Protein AF-A0A969H473-F1 (afdb_monomer_lite)

pLDDT: mean 91.68, std 8.85, range [46.72, 97.5]

Foldseek 3Di:
DPDDDDDCVPWPDWDKDWDDDPPPIWIWIWTDDVPDIDIDTDDPVVVVVVVVVVVVVVVVVCVVPPDDDD

Sequence (70 aa):
MAGELVDFNPVSRITIGSVGQPGQRVFLLQANQGTAMITLKLEKEQAMVLASSVIELLEELDEKYPPPPI

Secondary structure (DSSP, 8-state):
--------SS-SEEEEEEESSTTSPEEEEEEEETTEEEEEEE-HHHHHHHHHHHHHHHHHHHHHSPPPP-

Radius of gyration: 15.51 Å; chains: 1; bounding box: 34×28×46 Å

Structure (mmCIF, N/CA/C/O backbone):
data_AF-A0A969H473-F1
#
_entry.id   AF-A0A969H473-F1
#
loop_
_atom_site.group_PDB
_atom_site.id
_atom_site.type_symbol
_atom_site.label_atom_id
_atom_site.label_alt_id
_atom_site.label_comp_id
_atom_site.label_asym_id
_atom_site.label_entity_id
_atom_site.label_seq_id
_atom_site.pdbx_PDB_ins_code
_atom_site.Cartn_x
_atom_site.Cartn_y
_atom_site.Cartn_z
_atom_site.occupancy
_atom_site.B_iso_or_equiv
_atom_site.auth_seq_id
_atom_site.auth_comp_id
_atom_site.auth_asym_id
_atom_site.auth_atom_id
_atom_site.pdbx_PDB_model_num
ATOM 1 N N . MET A 1 1 ? 0.720 -10.438 18.710 1.00 46.72 1 MET A N 1
ATOM 2 C CA . MET A 1 1 ? 0.461 -11.492 17.710 1.00 46.72 1 MET A CA 1
ATOM 3 C C . MET A 1 1 ? 1.632 -11.458 16.755 1.00 46.72 1 MET A C 1
ATOM 5 O O . MET A 1 1 ? 1.938 -10.378 16.269 1.00 46.72 1 MET A O 1
ATOM 9 N N . ALA A 1 2 ? 2.363 -12.564 16.614 1.00 52.28 2 ALA A N 1
ATOM 10 C CA . ALA A 1 2 ? 3.445 -12.640 15.639 1.00 52.28 2 ALA A CA 1
ATOM 11 C C . ALA A 1 2 ? 2.853 -12.343 14.253 1.00 52.28 2 ALA A C 1
ATOM 13 O O . ALA A 1 2 ? 1.792 -12.875 13.934 1.00 52.28 2 ALA A O 1
ATOM 14 N N . GLY A 1 3 ? 3.470 -11.425 13.506 1.00 67.62 3 GLY A N 1
ATOM 15 C CA . GLY A 1 3 ? 2.997 -11.046 12.179 1.00 67.62 3 GLY A CA 1
ATOM 16 C C . GLY A 1 3 ? 3.025 -12.268 11.276 1.00 67.62 3 GLY A C 1
ATOM 17 O O . GLY A 1 3 ? 4.089 -12.834 11.041 1.00 67.62 3 GLY A O 1
ATOM 18 N N . GLU A 1 4 ? 1.854 -12.707 10.832 1.00 77.62 4 GLU A N 1
ATOM 19 C CA . GLU A 1 4 ? 1.743 -13.742 9.816 1.00 77.62 4 GLU A CA 1
ATOM 20 C C . GLU A 1 4 ? 2.415 -13.225 8.539 1.00 77.62 4 GLU A C 1
ATOM 22 O O . GLU A 1 4 ? 2.123 -12.119 8.078 1.00 77.62 4 GLU A O 1
ATOM 27 N N . LEU A 1 5 ? 3.371 -13.991 8.009 1.00 81.50 5 LEU A N 1
ATOM 28 C CA . LEU A 1 5 ? 4.009 -13.661 6.743 1.00 81.50 5 LEU A CA 1
ATOM 29 C C . LEU A 1 5 ? 3.041 -14.044 5.630 1.00 81.50 5 LEU A C 1
ATOM 31 O O . LEU A 1 5 ? 2.705 -15.214 5.468 1.00 81.50 5 LEU A O 1
ATOM 35 N N . VAL A 1 6 ? 2.600 -13.043 4.877 1.00 84.56 6 VAL A N 1
ATOM 36 C CA . VAL A 1 6 ? 1.662 -13.217 3.772 1.00 84.56 6 VAL A CA 1
ATOM 37 C C . VAL A 1 6 ? 2.419 -12.998 2.468 1.00 84.56 6 VAL A C 1
ATOM 39 O O . VAL A 1 6 ? 2.863 -11.887 2.187 1.00 84.56 6 VAL A O 1
ATOM 42 N N . ASP A 1 7 ? 2.600 -14.071 1.699 1.00 88.31 7 ASP A N 1
ATOM 43 C CA . ASP A 1 7 ? 3.406 -14.065 0.475 1.00 88.31 7 ASP A CA 1
ATOM 44 C C . ASP A 1 7 ? 2.551 -13.774 -0.769 1.00 88.31 7 ASP A C 1
ATOM 46 O O . ASP A 1 7 ? 1.629 -14.520 -1.096 1.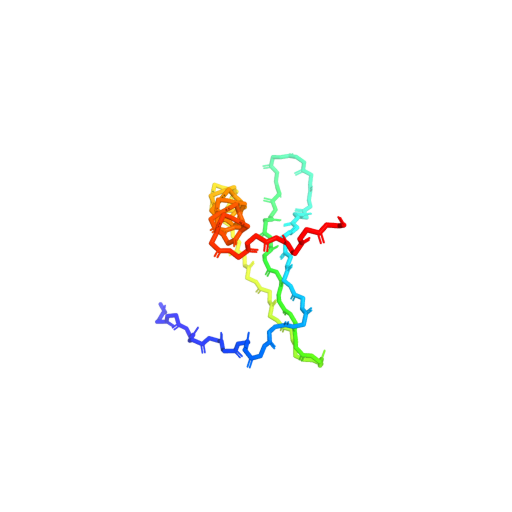00 88.31 7 ASP A O 1
ATOM 50 N N . PHE A 1 8 ? 2.849 -12.661 -1.446 1.00 90.12 8 PHE A N 1
ATOM 51 C CA . PHE A 1 8 ? 2.219 -12.210 -2.693 1.00 90.12 8 PHE A CA 1
ATOM 52 C C . PHE A 1 8 ? 3.324 -11.905 -3.718 1.00 90.12 8 PHE A C 1
ATOM 54 O O . PHE A 1 8 ? 3.606 -10.746 -4.025 1.00 90.12 8 PHE A O 1
ATOM 61 N N . ASN A 1 9 ? 3.971 -12.948 -4.242 1.00 88.75 9 ASN A N 1
ATOM 62 C CA . ASN A 1 9 ? 5.024 -12.832 -5.252 1.00 88.75 9 ASN A CA 1
ATOM 63 C C . ASN A 1 9 ? 4.744 -13.737 -6.479 1.00 88.75 9 ASN A C 1
ATOM 65 O O . ASN A 1 9 ? 4.942 -14.949 -6.388 1.00 88.75 9 ASN A O 1
ATOM 69 N N . PRO A 1 10 ? 4.277 -13.190 -7.626 1.00 91.50 10 PRO A N 1
ATOM 70 C CA . PRO A 1 10 ? 4.039 -11.771 -7.892 1.00 91.50 10 PRO A CA 1
ATOM 71 C C . PRO A 1 10 ? 2.679 -11.294 -7.364 1.00 91.50 10 PRO A C 1
ATOM 73 O O . PRO A 1 10 ? 1.680 -12.018 -7.409 1.00 91.50 10 PRO A O 1
ATOM 76 N N . VAL A 1 11 ? 2.626 -10.037 -6.927 1.00 94.38 11 VAL A N 1
ATOM 77 C CA . VAL A 1 11 ? 1.373 -9.334 -6.631 1.00 94.38 11 VAL A CA 1
ATOM 78 C C . VAL A 1 11 ? 0.742 -8.835 -7.935 1.00 94.38 11 VAL A C 1
ATOM 80 O O . VAL A 1 11 ? 1.435 -8.303 -8.800 1.00 94.38 11 VAL A O 1
ATOM 83 N N . SER A 1 12 ? -0.574 -8.997 -8.100 1.00 95.19 12 SER A N 1
ATOM 84 C CA . SER A 1 12 ? -1.282 -8.474 -9.280 1.00 95.19 12 SER A CA 1
ATOM 85 C C . SER A 1 12 ? -1.565 -6.978 -9.149 1.00 95.19 12 SER A C 1
ATOM 87 O O . SER A 1 12 ? -1.464 -6.231 -10.119 1.00 95.19 12 SER A O 1
ATOM 89 N N . ARG A 1 13 ? -1.920 -6.530 -7.941 1.00 93.50 13 ARG A N 1
ATOM 90 C CA . ARG A 1 13 ? -2.108 -5.117 -7.607 1.00 93.50 13 ARG A CA 1
ATOM 91 C C . ARG A 1 13 ? -1.897 -4.890 -6.117 1.00 93.50 13 A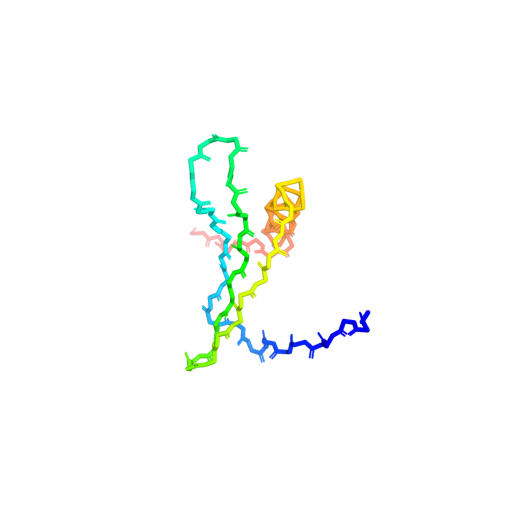RG A C 1
ATOM 93 O O . ARG A 1 13 ? -2.398 -5.659 -5.300 1.00 93.50 13 ARG A O 1
ATOM 100 N N . ILE A 1 14 ? -1.241 -3.784 -5.780 1.00 93.50 14 ILE A N 1
ATOM 101 C CA . ILE A 1 14 ? -1.141 -3.248 -4.420 1.00 93.50 14 ILE A CA 1
ATOM 102 C C . ILE A 1 14 ? -1.604 -1.787 -4.418 1.00 93.50 14 ILE A C 1
ATOM 104 O O . ILE A 1 14 ? -1.336 -1.042 -5.361 1.00 93.50 14 ILE A O 1
ATOM 108 N N . THR A 1 15 ? -2.374 -1.378 -3.413 1.00 95.00 15 THR A N 1
ATOM 109 C CA . THR A 1 15 ? -2.904 -0.013 -3.314 1.00 95.00 15 THR A CA 1
ATOM 110 C C . THR A 1 15 ? -3.145 0.390 -1.864 1.00 95.00 15 THR A C 1
ATOM 112 O O . THR A 1 15 ? -3.301 -0.464 -0.992 1.00 95.00 15 THR A O 1
ATOM 115 N N . ILE A 1 16 ? -3.195 1.695 -1.608 1.00 95.75 16 ILE A N 1
ATOM 116 C CA . ILE A 1 16 ? -3.555 2.266 -0.312 1.00 95.75 16 ILE A CA 1
ATOM 117 C C . ILE A 1 16 ? -4.737 3.205 -0.520 1.00 95.75 16 ILE A C 1
ATOM 119 O O . ILE A 1 16 ? -4.720 4.055 -1.410 1.00 95.75 16 ILE A O 1
ATOM 123 N N . GLY A 1 17 ? -5.761 3.058 0.314 1.00 94.38 17 GLY A N 1
ATOM 124 C CA . GLY A 1 17 ? -6.934 3.922 0.339 1.00 94.38 17 GLY A CA 1
ATOM 125 C C . GLY A 1 17 ? -7.261 4.395 1.749 1.00 94.38 17 GLY A C 1
ATOM 126 O O . GLY A 1 17 ? -6.661 3.965 2.734 1.00 94.38 17 GLY A O 1
ATOM 127 N N . SER A 1 18 ? -8.249 5.282 1.852 1.00 95.69 18 SER A N 1
ATOM 128 C CA . SER A 1 18 ? -8.818 5.672 3.141 1.00 95.69 18 SER A CA 1
ATOM 129 C C . SER A 1 18 ? -10.338 5.718 3.073 1.00 95.69 18 SER A C 1
ATOM 131 O O . SER A 1 18 ? -10.902 6.074 2.037 1.00 95.69 18 SER A O 1
ATOM 133 N N . VAL A 1 19 ? -10.994 5.358 4.173 1.00 96.06 19 VAL A N 1
ATOM 134 C CA . VAL A 1 19 ? -12.457 5.350 4.305 1.00 96.06 19 VAL A CA 1
ATOM 135 C C . VAL A 1 19 ? -12.853 6.217 5.497 1.00 96.06 19 VAL A C 1
ATOM 137 O O . VAL A 1 19 ? -12.189 6.184 6.532 1.00 96.06 19 VAL A O 1
ATOM 140 N N . GLY A 1 20 ? -13.937 6.983 5.355 1.00 95.75 20 GLY A N 1
ATOM 141 C CA . GLY A 1 20 ? -14.481 7.847 6.405 1.00 95.75 20 GLY A CA 1
ATOM 142 C C . GLY A 1 20 ? -14.256 9.343 6.165 1.00 95.75 20 GLY A C 1
ATOM 143 O O . GLY A 1 20 ? -13.578 9.768 5.225 1.00 95.75 20 GLY A O 1
ATOM 144 N N . GLN A 1 21 ? -14.867 10.158 7.024 1.00 96.19 21 GLN A N 1
ATOM 145 C CA . GLN A 1 21 ? -14.759 11.616 6.957 1.00 96.19 21 GLN A CA 1
ATOM 146 C C . GLN A 1 21 ? -13.363 12.095 7.400 1.00 96.19 21 GLN A C 1
ATOM 148 O O . GLN A 1 21 ? -12.693 11.404 8.174 1.00 96.19 21 GLN A O 1
ATOM 153 N N . PRO A 1 22 ? -12.895 13.272 6.938 1.00 92.56 22 PRO A N 1
ATOM 154 C CA . PRO A 1 22 ? -11.673 13.891 7.454 1.00 92.56 22 PRO A CA 1
ATOM 155 C C . PRO A 1 22 ? -11.653 13.920 8.994 1.00 92.56 22 PRO A C 1
ATOM 157 O O . PRO A 1 22 ? -12.650 14.258 9.621 1.00 92.56 22 PRO A O 1
ATOM 160 N N . GLY A 1 23 ? -10.529 13.532 9.603 1.00 92.62 23 GLY A N 1
ATOM 161 C CA . GLY A 1 23 ? -10.381 13.409 11.063 1.00 92.62 23 GLY A CA 1
ATOM 162 C C . GLY A 1 23 ? -10.795 12.054 11.654 1.00 92.62 23 GLY A C 1
ATOM 163 O O . GLY A 1 23 ? -10.374 11.736 12.759 1.00 92.62 23 GLY A O 1
ATOM 164 N N . GLN A 1 24 ? -11.542 11.227 10.917 1.00 93.75 24 GLN A N 1
ATOM 165 C CA . GLN A 1 24 ? -11.956 9.875 11.335 1.00 93.75 24 GLN A CA 1
ATOM 166 C C . GLN A 1 24 ? -11.604 8.814 10.282 1.00 93.75 24 GLN A C 1
ATOM 168 O O . GLN A 1 24 ? -12.258 7.778 10.170 1.00 93.75 24 GLN A O 1
ATOM 173 N N . ARG A 1 25 ? -10.598 9.095 9.448 1.00 95.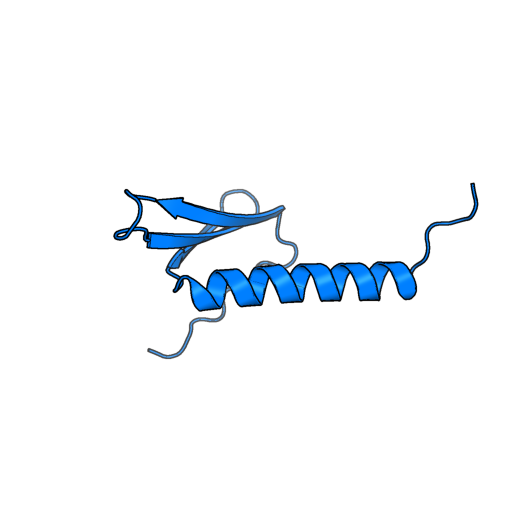25 25 ARG A N 1
ATOM 174 C CA . ARG A 1 25 ? -10.212 8.198 8.360 1.00 95.25 25 ARG A CA 1
ATOM 175 C C . ARG A 1 25 ? -9.519 6.958 8.901 1.00 95.25 25 ARG A C 1
ATOM 177 O O . ARG A 1 25 ? -8.604 7.061 9.711 1.00 95.25 25 ARG A O 1
ATOM 184 N N . VAL A 1 26 ? -9.900 5.806 8.363 1.00 95.06 26 VAL A N 1
ATOM 185 C CA . VAL A 1 26 ? -9.135 4.563 8.484 1.00 95.06 26 VAL A CA 1
ATOM 186 C C . VAL A 1 26 ? -8.362 4.365 7.188 1.00 95.06 26 VAL A C 1
ATOM 188 O O . VAL A 1 26 ? -8.955 4.436 6.111 1.00 95.06 26 VAL A O 1
ATOM 191 N N . PHE A 1 27 ? -7.055 4.130 7.287 1.00 96.50 27 PHE A N 1
ATOM 192 C CA . PHE A 1 27 ? -6.198 3.848 6.139 1.00 96.50 27 PHE A CA 1
ATOM 193 C C . PHE A 1 27 ? -6.073 2.341 5.952 1.00 96.50 27 PHE A C 1
ATOM 195 O O . PHE A 1 27 ? -5.918 1.595 6.920 1.00 96.50 27 PHE A O 1
ATOM 202 N N . LEU A 1 28 ? -6.180 1.899 4.703 1.00 97.00 28 LEU A N 1
ATOM 203 C CA . LEU A 1 28 ? -6.215 0.492 4.334 1.00 97.00 28 LEU A CA 1
ATOM 204 C C . LEU A 1 28 ? -5.226 0.248 3.200 1.00 97.00 28 LEU A C 1
ATOM 206 O O . LEU A 1 28 ? -5.344 0.868 2.143 1.00 97.00 28 LEU A O 1
ATOM 210 N N . LEU A 1 29 ? -4.288 -0.670 3.407 1.00 95.19 29 LEU A N 1
ATOM 211 C CA . LEU A 1 29 ? -3.482 -1.243 2.336 1.00 95.19 29 LEU A CA 1
ATOM 212 C C . LEU A 1 29 ? -4.163 -2.505 1.838 1.00 95.19 29 LEU A C 1
ATOM 214 O O . LEU A 1 29 ? -4.519 -3.373 2.633 1.00 95.19 29 LEU A O 1
ATOM 218 N N . GLN A 1 30 ? -4.338 -2.608 0.529 1.00 95.75 30 GLN A N 1
ATOM 219 C CA . GLN A 1 30 ? -4.933 -3.770 -0.108 1.00 95.75 30 GLN A CA 1
ATOM 220 C C . GLN A 1 30 ? -3.976 -4.333 -1.147 1.00 95.75 30 GLN A C 1
ATOM 222 O O . GLN A 1 30 ? -3.452 -3.592 -1.979 1.00 95.75 30 GLN A O 1
ATOM 227 N N . ALA A 1 31 ? -3.789 -5.647 -1.116 1.00 95.38 31 ALA A N 1
ATOM 228 C CA . ALA A 1 31 ? -3.053 -6.385 -2.131 1.00 95.38 31 ALA A CA 1
ATOM 229 C C . ALA A 1 31 ? -3.908 -7.546 -2.643 1.00 95.38 31 ALA A C 1
ATOM 231 O O . ALA A 1 31 ? -4.682 -8.134 -1.880 1.00 95.38 31 ALA A O 1
ATOM 232 N N . ASN A 1 32 ? -3.794 -7.860 -3.934 1.00 95.56 32 ASN A N 1
ATOM 233 C CA . ASN A 1 32 ? -4.477 -9.001 -4.534 1.00 95.56 32 ASN A CA 1
ATOM 234 C C . ASN A 1 32 ? -3.563 -9.838 -5.447 1.00 95.56 32 ASN A C 1
ATOM 236 O O . ASN A 1 32 ? -2.576 -9.349 -6.004 1.00 95.56 32 ASN A O 1
ATOM 240 N N . GLN A 1 33 ? -3.909 -11.118 -5.571 1.00 95.25 33 GLN A N 1
ATOM 241 C CA . GLN A 1 33 ? -3.286 -12.097 -6.457 1.00 95.25 33 GLN A CA 1
ATOM 242 C C . GLN A 1 33 ? -4.382 -13.054 -6.936 1.00 95.25 33 GLN A C 1
ATOM 244 O O . GLN A 1 33 ? -4.874 -13.894 -6.180 1.00 95.25 33 GLN A O 1
ATOM 249 N N . GLY A 1 34 ? -4.823 -12.893 -8.186 1.00 90.88 34 GLY A N 1
ATOM 250 C CA . GLY A 1 34 ? -5.992 -13.615 -8.695 1.00 90.88 34 GLY A CA 1
ATOM 251 C C . GLY A 1 34 ? -7.234 -13.362 -7.830 1.00 90.88 34 GLY A C 1
ATOM 252 O O . GLY A 1 34 ? -7.701 -12.230 -7.724 1.00 90.88 34 GLY A O 1
ATOM 253 N N . THR A 1 35 ? -7.764 -14.413 -7.203 1.00 91.94 35 THR A N 1
ATOM 254 C CA . THR A 1 35 ? -8.926 -14.335 -6.298 1.00 91.94 35 THR A CA 1
ATOM 255 C C . THR A 1 35 ? -8.555 -14.077 -4.835 1.00 91.94 35 THR A C 1
ATOM 257 O O . THR A 1 35 ? -9.450 -13.846 -4.024 1.00 91.94 35 THR A O 1
ATOM 260 N N . ALA A 1 36 ? -7.268 -14.129 -4.473 1.00 92.75 36 ALA A N 1
ATOM 261 C CA . ALA A 1 36 ? -6.807 -13.847 -3.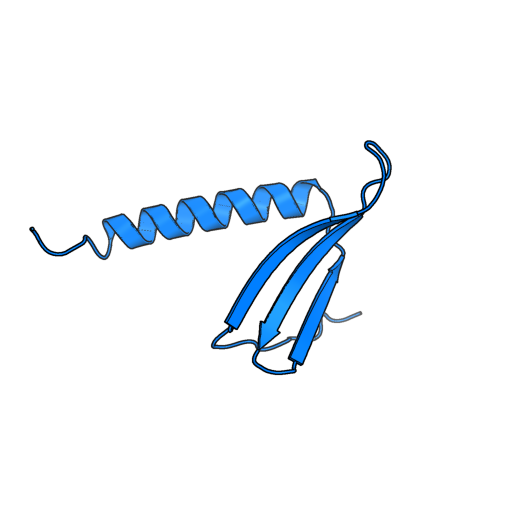118 1.00 92.75 36 ALA A CA 1
ATOM 262 C C . ALA A 1 36 ? -6.686 -12.334 -2.900 1.00 92.75 36 ALA A C 1
ATOM 264 O O . ALA A 1 36 ? -6.136 -11.615 -3.737 1.00 92.75 36 ALA A O 1
ATOM 265 N N . MET A 1 37 ? -7.180 -11.851 -1.761 1.00 94.38 37 MET A N 1
ATOM 266 C CA . MET A 1 37 ? -7.080 -10.452 -1.356 1.00 94.38 37 MET A CA 1
ATOM 267 C C . MET A 1 37 ? -6.787 -10.362 0.135 1.00 94.38 37 MET A C 1
ATOM 269 O O . MET A 1 37 ? -7.441 -11.022 0.941 1.00 94.38 37 MET A O 1
ATOM 273 N N . ILE A 1 38 ? -5.852 -9.487 0.492 1.00 94.94 38 ILE A N 1
ATOM 274 C CA . ILE A 1 38 ? -5.603 -9.089 1.874 1.00 94.94 38 ILE A CA 1
ATOM 275 C C . ILE A 1 38 ? -5.852 -7.593 2.029 1.00 94.94 38 ILE A C 1
ATOM 277 O O . ILE A 1 38 ? -5.600 -6.805 1.117 1.00 94.94 38 ILE A O 1
ATOM 281 N N . THR A 1 39 ? -6.380 -7.207 3.187 1.00 95.19 39 THR A N 1
ATOM 282 C CA . THR A 1 39 ? -6.534 -5.809 3.586 1.00 95.19 39 THR A CA 1
ATOM 283 C C . THR A 1 39 ? -5.916 -5.619 4.963 1.00 95.19 39 THR A C 1
ATOM 285 O O . THR A 1 39 ? -6.310 -6.290 5.915 1.00 95.19 39 THR A O 1
ATOM 288 N N . LEU A 1 40 ? -4.964 -4.698 5.068 1.00 93.75 40 LEU A N 1
ATOM 289 C CA . LEU A 1 40 ? -4.294 -4.332 6.309 1.00 93.75 40 LEU A CA 1
ATOM 290 C C . LEU A 1 40 ? -4.715 -2.926 6.716 1.00 93.75 40 LEU A C 1
ATOM 292 O O . LEU A 1 40 ? -4.704 -2.007 5.899 1.00 93.75 40 LEU A O 1
ATOM 296 N N . LYS A 1 41 ? -5.057 -2.751 7.992 1.00 95.25 41 LYS A N 1
ATOM 297 C CA . LYS A 1 41 ? -5.243 -1.420 8.568 1.00 95.25 41 LYS A CA 1
ATOM 298 C C . LYS A 1 41 ? -3.876 -0.790 8.827 1.00 95.25 41 LYS A C 1
ATOM 300 O O . LYS A 1 41 ? -2.996 -1.444 9.380 1.00 95.25 41 LYS A O 1
ATOM 305 N N . LEU A 1 42 ? -3.741 0.479 8.463 1.00 94.62 42 LEU A N 1
ATOM 306 C CA . LEU A 1 42 ? -2.546 1.286 8.677 1.00 94.62 42 LEU A CA 1
ATOM 307 C C . LEU A 1 42 ? -2.876 2.559 9.452 1.00 94.62 42 LEU A C 1
ATOM 309 O O . LEU A 1 42 ? -4.008 3.054 9.413 1.00 94.62 42 LEU A O 1
ATOM 313 N N . GLU A 1 43 ? -1.853 3.118 10.090 1.00 95.38 43 GLU A N 1
ATOM 314 C CA . GLU A 1 43 ? -1.869 4.511 10.529 1.00 95.38 43 GLU A CA 1
ATOM 315 C C . GLU A 1 43 ? -1.535 5.452 9.361 1.00 95.38 43 GLU A C 1
ATOM 317 O O . GLU A 1 43 ? -0.884 5.065 8.383 1.00 95.38 43 GLU A O 1
ATOM 322 N N . LYS A 1 44 ? -1.972 6.713 9.457 1.00 93.94 44 LYS A N 1
ATOM 323 C CA . LYS A 1 44 ? -1.765 7.716 8.399 1.00 93.94 44 LYS A CA 1
ATOM 324 C C . LYS A 1 44 ? -0.279 7.904 8.091 1.00 93.94 44 LYS A C 1
ATOM 326 O O . LYS A 1 44 ? 0.114 7.950 6.930 1.00 93.94 44 LYS A O 1
ATOM 331 N N . GLU A 1 45 ? 0.537 8.013 9.129 1.00 96.06 45 GLU A N 1
ATOM 332 C CA . GLU A 1 45 ? 1.975 8.247 9.039 1.00 96.06 45 GLU A CA 1
ATOM 333 C C . GLU A 1 45 ? 2.682 7.078 8.349 1.00 96.06 45 GLU A C 1
ATOM 335 O O . GLU A 1 45 ? 3.526 7.299 7.486 1.00 96.06 45 GLU A O 1
ATOM 340 N N . GLN A 1 46 ? 2.274 5.840 8.638 1.00 95.31 46 GLN A N 1
ATOM 341 C CA . GLN A 1 46 ? 2.806 4.648 7.973 1.00 95.31 46 GLN A CA 1
ATOM 342 C C . GLN A 1 46 ? 2.453 4.625 6.484 1.00 95.31 46 GLN A C 1
ATOM 344 O O . GLN A 1 46 ? 3.307 4.313 5.659 1.00 95.31 46 GLN A O 1
ATOM 349 N N . ALA A 1 47 ? 1.215 4.988 6.131 1.00 94.12 47 ALA A N 1
ATOM 350 C CA . ALA A 1 47 ? 0.800 5.098 4.736 1.00 94.12 47 ALA A CA 1
ATOM 351 C C . ALA A 1 47 ? 1.607 6.167 3.975 1.00 94.12 47 ALA A C 1
ATOM 353 O O . ALA A 1 47 ? 1.972 5.943 2.824 1.00 94.12 47 ALA A O 1
ATOM 354 N N . MET A 1 48 ? 1.908 7.303 4.617 1.00 94.81 48 MET A N 1
ATOM 355 C CA . MET A 1 48 ? 2.734 8.360 4.019 1.00 94.81 48 MET A CA 1
ATOM 356 C C . MET A 1 48 ? 4.174 7.895 3.788 1.00 94.81 48 MET A C 1
ATOM 358 O O . MET A 1 48 ? 4.675 8.053 2.679 1.00 94.81 48 MET A O 1
ATOM 362 N N . VAL A 1 49 ? 4.806 7.286 4.797 1.00 96.69 49 VAL A N 1
ATOM 363 C CA . VAL A 1 49 ? 6.180 6.764 4.685 1.00 96.69 49 VAL A CA 1
ATOM 364 C C . VAL A 1 49 ? 6.268 5.680 3.614 1.00 96.69 49 VAL A C 1
ATOM 366 O O . VAL A 1 49 ? 7.174 5.695 2.790 1.00 96.69 49 VAL A O 1
ATOM 369 N N . LEU A 1 50 ? 5.302 4.760 3.574 1.00 94.50 50 LEU A N 1
ATOM 370 C CA . LEU A 1 50 ? 5.287 3.710 2.560 1.00 94.50 50 LEU A CA 1
ATOM 371 C C . LEU A 1 50 ? 5.174 4.291 1.144 1.00 94.50 50 LEU A C 1
ATOM 373 O O . LEU A 1 50 ? 5.855 3.822 0.237 1.00 94.50 50 LEU A O 1
ATOM 377 N N . ALA A 1 51 ? 4.341 5.317 0.951 1.00 92.75 51 ALA A N 1
ATOM 378 C CA . ALA A 1 51 ? 4.201 5.970 -0.345 1.00 92.75 51 ALA A CA 1
ATOM 379 C C . ALA A 1 51 ? 5.499 6.661 -0.791 1.00 92.75 51 ALA A C 1
ATOM 381 O O . ALA A 1 51 ? 5.893 6.490 -1.942 1.00 92.75 51 ALA A O 1
ATOM 382 N N . SER A 1 52 ? 6.177 7.396 0.100 1.00 95.75 52 SER A N 1
ATOM 383 C CA . SER A 1 52 ? 7.449 8.048 -0.239 1.00 95.75 52 SER A CA 1
ATOM 384 C C . SER A 1 52 ? 8.547 7.031 -0.542 1.00 95.75 52 SER A C 1
ATOM 386 O O . SER A 1 52 ? 9.201 7.150 -1.569 1.00 95.75 52 SER A O 1
ATOM 388 N N . SER A 1 53 ? 8.682 5.976 0.267 1.00 96.06 53 SER A N 1
ATOM 389 C CA . SER A 1 53 ? 9.705 4.946 0.041 1.00 96.06 53 SER A CA 1
ATOM 390 C C . SER A 1 53 ? 9.496 4.163 -1.258 1.00 96.06 53 SER A C 1
ATOM 392 O O . SER A 1 53 ? 10.465 3.736 -1.875 1.00 96.06 53 SER A O 1
ATOM 394 N N . VAL A 1 54 ? 8.247 3.961 -1.698 1.00 94.31 54 VAL A N 1
ATOM 395 C CA . VAL A 1 54 ? 7.977 3.342 -3.007 1.00 94.31 54 VAL A CA 1
ATOM 396 C C . VAL A 1 54 ? 8.398 4.264 -4.149 1.00 94.31 54 VAL A C 1
ATOM 398 O O . VAL A 1 54 ? 8.932 3.773 -5.136 1.00 94.31 54 VAL A O 1
ATOM 401 N N . ILE A 1 55 ? 8.174 5.575 -4.031 1.00 95.75 55 ILE A N 1
ATOM 402 C CA . ILE A 1 55 ? 8.609 6.543 -5.048 1.00 95.75 55 ILE A CA 1
ATOM 403 C C . ILE A 1 55 ? 10.136 6.561 -5.135 1.00 95.75 55 ILE A C 1
ATOM 405 O O . ILE A 1 55 ? 10.667 6.378 -6.223 1.00 95.75 55 ILE A O 1
ATOM 409 N N . GLU A 1 56 ? 10.822 6.676 -3.996 1.00 97.50 56 GLU A N 1
ATOM 410 C CA . GLU A 1 56 ? 12.290 6.631 -3.923 1.00 97.50 56 GLU A CA 1
ATOM 411 C C . GLU A 1 56 ? 12.840 5.338 -4.548 1.00 97.50 56 GLU A C 1
ATOM 413 O O . GLU A 1 56 ? 13.741 5.379 -5.380 1.00 97.50 56 GLU A O 1
ATOM 418 N N . LEU A 1 57 ? 12.241 4.183 -4.234 1.00 95.94 57 LEU A N 1
ATOM 419 C CA . LEU A 1 57 ? 12.631 2.906 -4.834 1.00 95.94 57 LEU A CA 1
ATOM 420 C C . LEU A 1 57 ? 12.447 2.891 -6.360 1.00 95.94 57 LEU A C 1
ATOM 422 O O . LEU A 1 57 ? 13.267 2.311 -7.067 1.00 95.94 57 LEU A O 1
ATOM 426 N N . LEU A 1 58 ? 11.362 3.470 -6.879 1.00 94.69 58 LEU A N 1
ATOM 427 C CA . LEU A 1 58 ? 11.134 3.541 -8.324 1.00 94.69 58 LEU A CA 1
ATOM 428 C C . LEU A 1 58 ? 12.161 4.450 -9.007 1.00 94.69 58 LEU A C 1
ATOM 430 O O . LEU A 1 58 ? 12.667 4.081 -10.062 1.00 94.69 58 LEU A O 1
ATOM 434 N N . GLU A 1 59 ? 12.514 5.577 -8.390 1.00 96.38 59 GLU A N 1
ATOM 435 C CA . GLU A 1 59 ? 13.571 6.471 -8.880 1.00 96.38 59 GLU A CA 1
ATOM 436 C C . GLU A 1 59 ? 14.932 5.754 -8.920 1.00 96.38 59 GLU A C 1
ATOM 438 O O . GLU A 1 59 ? 15.611 5.773 -9.947 1.00 96.38 59 GLU A O 1
ATOM 443 N N . GLU A 1 60 ? 15.295 5.027 -7.858 1.00 97.00 60 GLU A N 1
ATOM 444 C CA . GLU A 1 60 ? 16.513 4.202 -7.829 1.00 97.00 60 GLU A CA 1
ATOM 445 C C . GLU A 1 60 ? 16.520 3.124 -8.929 1.00 97.00 60 GLU A C 1
ATOM 447 O O . GLU A 1 60 ? 17.566 2.808 -9.509 1.00 97.00 60 GLU A O 1
ATOM 452 N N . LEU A 1 61 ? 15.360 2.527 -9.220 1.00 95.44 61 LEU A N 1
ATOM 453 C CA . LEU A 1 61 ? 15.228 1.531 -10.283 1.00 95.44 61 LEU A CA 1
ATOM 454 C C . LEU A 1 61 ? 15.379 2.152 -11.672 1.00 95.44 61 LEU A C 1
ATOM 456 O O . LEU A 1 61 ? 16.034 1.535 -12.513 1.00 95.44 61 LEU A O 1
ATOM 460 N N . ASP A 1 62 ? 14.836 3.346 -11.901 1.00 94.50 62 ASP A N 1
ATOM 461 C CA . ASP A 1 62 ? 14.983 4.077 -13.164 1.00 94.50 62 ASP A CA 1
ATOM 462 C C . ASP A 1 62 ? 16.448 4.463 -13.422 1.00 94.50 62 ASP A C 1
ATOM 464 O O . ASP A 1 62 ? 16.939 4.323 -14.545 1.00 94.50 62 ASP A O 1
ATOM 468 N N . GLU A 1 63 ? 17.186 4.877 -12.388 1.00 94.50 63 GLU A N 1
ATOM 469 C CA . GLU A 1 63 ? 18.627 5.145 -12.502 1.00 94.50 63 GLU A CA 1
ATOM 470 C C . GLU A 1 63 ? 19.430 3.874 -12.804 1.00 94.50 63 GLU A C 1
ATOM 472 O O . GLU A 1 63 ? 20.367 3.883 -13.611 1.00 94.50 63 GLU A O 1
ATOM 477 N N . LYS A 1 64 ? 19.072 2.763 -12.154 1.00 96.44 64 LYS A N 1
ATOM 478 C CA . LYS A 1 64 ? 19.778 1.485 -12.291 1.00 96.44 64 LYS A CA 1
ATOM 479 C C . LYS A 1 64 ? 19.472 0.772 -13.610 1.00 96.44 64 LYS A C 1
ATOM 481 O O . LYS A 1 64 ? 20.333 0.059 -14.133 1.00 96.44 64 LYS A O 1
ATOM 486 N N . TYR A 1 65 ? 18.261 0.939 -14.129 1.00 94.94 65 TYR A N 1
ATOM 487 C CA . TYR A 1 65 ? 17.766 0.305 -15.347 1.00 94.94 65 TYR A CA 1
ATOM 488 C C . TYR A 1 65 ? 17.198 1.366 -16.296 1.00 94.94 65 TYR A C 1
ATOM 490 O O . TYR A 1 65 ? 15.990 1.391 -16.540 1.00 94.94 65 TYR A O 1
ATOM 498 N N . PRO A 1 66 ? 18.059 2.234 -16.856 1.00 90.25 66 PRO A N 1
ATOM 499 C CA . PRO A 1 66 ? 17.599 3.311 -17.713 1.00 90.25 66 PRO A CA 1
ATOM 500 C C . PRO A 1 66 ? 16.888 2.743 -18.948 1.00 90.25 66 PRO A C 1
ATOM 502 O O . PRO A 1 66 ? 17.306 1.705 -19.484 1.00 90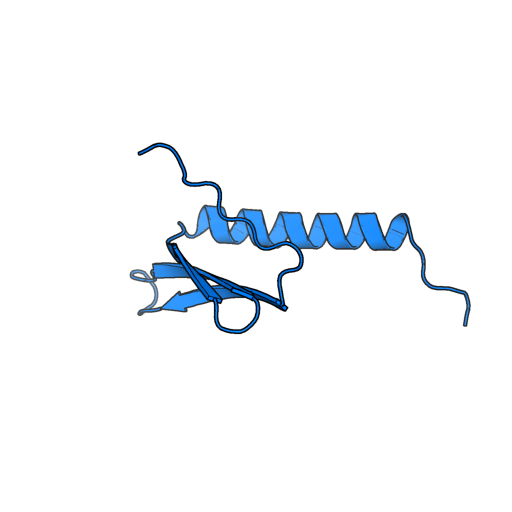.25 66 PRO A O 1
ATOM 505 N N . PRO A 1 67 ? 15.828 3.413 -19.433 1.00 85.56 67 PRO A N 1
ATOM 506 C CA . PRO A 1 67 ? 15.153 2.988 -20.645 1.00 85.56 67 PRO A CA 1
ATOM 507 C C . PRO A 1 67 ? 16.137 2.991 -21.825 1.00 85.56 67 PRO A C 1
ATOM 509 O O . PRO A 1 67 ? 17.046 3.828 -21.877 1.00 85.56 67 PRO A O 1
ATOM 512 N N . PRO A 1 68 ? 15.976 2.065 -22.787 1.00 86.25 68 PRO A N 1
ATOM 513 C CA . PRO A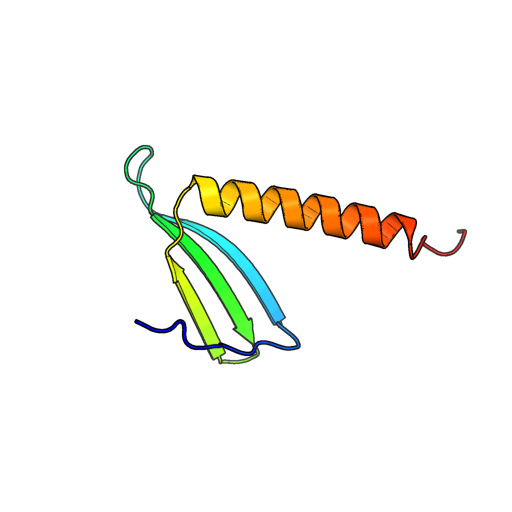 1 68 ? 16.804 2.069 -23.980 1.00 86.25 68 PRO A CA 1
ATOM 514 C C . PRO A 1 68 ? 16.645 3.406 -24.721 1.00 86.25 68 PRO A C 1
ATOM 516 O O . PRO A 1 68 ? 15.552 3.982 -24.712 1.00 86.25 68 PRO A O 1
ATOM 519 N N . PRO A 1 69 ? 17.715 3.910 -25.360 1.00 86.38 69 PRO A N 1
ATOM 520 C CA . PRO A 1 69 ? 17.625 5.125 -26.157 1.00 86.38 69 PRO A CA 1
ATOM 521 C C . PRO A 1 69 ? 16.564 4.957 -27.254 1.00 86.38 69 PRO A C 1
ATOM 523 O O . PRO A 1 69 ? 16.497 3.905 -27.894 1.00 86.38 69 PRO A O 1
ATOM 526 N N . ILE A 1 70 ? 15.733 5.991 -27.419 1.00 78.25 70 ILE A N 1
ATOM 527 C CA . ILE A 1 70 ? 14.712 6.103 -28.475 1.00 78.25 70 ILE A CA 1
ATOM 528 C C . ILE A 1 70 ? 15.392 6.309 -29.829 1.00 78.25 70 ILE A C 1
ATOM 530 O O . ILE A 1 70 ? 16.354 7.112 -29.878 1.00 78.25 70 ILE A O 1
#